Protein AF-A0A9W8MG87-F1 (afdb_monomer)

Solvent-accessible surface area (backbone atoms only — not comparable to full-atom values): 7886 Å² total; per-residue (Å²): 138,89,86,85,84,88,88,80,90,84,92,80,94,76,92,75,91,73,88,79,94,78,87,89,83,68,65,70,75,59,50,58,77,31,75,41,79,49,75,46,97,88,73,53,74,45,84,40,50,32,60,64,49,46,70,38,69,66,50,31,30,66,71,31,86,66,40,51,48,55,44,50,52,53,46,51,53,48,51,53,49,50,66,65,56,70,77,56,59,100,84,62,87,74,69,57,66,66,55,55,72,71,50,58,82,93,46,48,66,59,34,50,51,52,35,55,75,67,76,104

Foldseek 3Di:
DDDDDDDDDDDDDDDDDDDDPDDPPPDPVVLQQDWDWDADPVGDIDIHGNVVLVVDVVSVLVPPPVSVVLLVVLLVVVVVLCVVCVPDDPVDDRPVVVSVVPDPPSCPVVNVVVCVVVVD

Organism: NCBI:txid2828524

Secondary structure (DSSP, 8-state):
------------------------SSHHHHHTT-EEEEE-TTS-EEEEEHHHHTTSHHHHHHHSTTHHHHHHHHHHHHHHHHHHHTT--TTSPP-HHHHHHTS-TTTHHHHHHHHHHTT-

Mean predicted aligned error: 16.15 Å

Radius of gyration: 27.69 Å; Cα contacts (8 Å, |Δi|>4): 57; chains: 1; bounding box: 49×26×106 Å

Nearest PDB structures (foldseek):
  9c3c-assembly1_b  TM=3.712E-01  e=4.287E+00  Oryctolagus cuniculus
  8zdz-assembly1_A  TM=3.735E-01  e=7.186E+00  Drosophila mojavensis
  7qa8-assembly1_A  TM=2.931E-01  e=6.315E+00  Saccharomyces cerevisiae

Structure (mmCIF, N/CA/C/O backbone):
data_AF-A0A9W8MG87-F1
#
_entry.id   AF-A0A9W8MG87-F1
#
loop_
_atom_site.group_PDB
_atom_site.id
_atom_site.type_symbol
_atom_site.label_atom_id
_atom_site.label_alt_id
_atom_site.label_comp_id
_atom_site.label_asym_id
_atom_site.label_entity_id
_atom_site.label_seq_id
_atom_site.pdbx_PDB_ins_code
_atom_site.Cartn_x
_atom_site.Cartn_y
_atom_site.Cartn_z
_atom_site.occupancy
_atom_site.B_iso_or_equiv
_atom_site.auth_seq_id
_atom_site.auth_comp_id
_atom_site.auth_asym_id
_atom_site.auth_atom_id
_atom_site.pdbx_PDB_model_num
ATOM 1 N N . MET A 1 1 ? -16.354 1.336 -79.885 1.00 49.16 1 MET A N 1
ATOM 2 C CA . MET A 1 1 ? -15.882 1.110 -78.506 1.00 49.16 1 MET A CA 1
ATOM 3 C C . MET A 1 1 ? -16.869 1.827 -77.619 1.00 49.16 1 MET A C 1
ATOM 5 O O . MET A 1 1 ? -17.233 2.930 -77.995 1.00 49.16 1 MET A O 1
ATOM 9 N N . GLU A 1 2 ? -17.282 1.161 -76.540 1.00 43.47 2 GLU A N 1
ATOM 10 C CA . GLU A 1 2 ? -18.261 1.585 -75.520 1.00 43.47 2 GLU A CA 1
ATOM 11 C C . GLU A 1 2 ? -19.726 1.232 -75.826 1.00 43.47 2 GLU A C 1
ATOM 13 O O . GLU A 1 2 ? -20.554 2.086 -76.114 1.00 43.47 2 GLU A O 1
ATOM 18 N N . ASP A 1 3 ? -20.016 -0.065 -75.696 1.00 44.25 3 ASP A N 1
ATOM 19 C CA . ASP A 1 3 ? -21.253 -0.567 -75.094 1.00 44.25 3 ASP A CA 1
ATOM 20 C C . ASP A 1 3 ? -20.848 -1.206 -73.755 1.00 44.25 3 ASP A C 1
ATOM 22 O O . ASP A 1 3 ? -19.898 -1.990 -73.746 1.00 44.25 3 ASP A O 1
ATOM 26 N N . ASP A 1 4 ? -21.483 -0.812 -72.642 1.00 46.47 4 ASP A N 1
ATOM 27 C CA . ASP A 1 4 ? -22.091 -1.739 -71.670 1.00 46.47 4 ASP A CA 1
ATOM 28 C C . ASP A 1 4 ? -22.593 -1.049 -70.371 1.00 46.47 4 ASP A C 1
ATOM 30 O O . ASP A 1 4 ? -21.822 -0.569 -69.542 1.00 46.47 4 ASP A O 1
ATOM 34 N N . ILE A 1 5 ? -23.924 -1.128 -70.208 1.00 45.69 5 ILE A N 1
ATOM 35 C CA . ILE A 1 5 ? -24.674 -1.598 -69.020 1.00 45.69 5 ILE A CA 1
ATOM 36 C C . ILE A 1 5 ? -25.050 -0.606 -67.886 1.00 45.69 5 ILE A C 1
ATOM 38 O O . ILE A 1 5 ? -24.244 -0.166 -67.071 1.00 45.69 5 ILE A O 1
ATOM 42 N N . GLU A 1 6 ? -26.372 -0.377 -67.795 1.00 45.41 6 GLU A N 1
ATOM 43 C CA . GLU A 1 6 ? -27.164 0.119 -66.653 1.00 45.41 6 GLU A CA 1
ATOM 44 C C . GLU A 1 6 ? -27.031 -0.759 -65.395 1.00 45.41 6 GLU A C 1
ATOM 46 O O . GLU A 1 6 ? -26.980 -1.972 -65.544 1.00 45.41 6 GLU A O 1
ATOM 51 N N . MET A 1 7 ? -27.198 -0.206 -64.178 1.00 43.62 7 MET A N 1
ATOM 52 C CA . MET A 1 7 ? -28.001 -0.853 -63.115 1.00 43.62 7 MET A CA 1
ATOM 53 C C . MET A 1 7 ? -28.636 0.170 -62.159 1.00 43.62 7 MET A C 1
ATOM 55 O O . MET A 1 7 ? -28.068 1.207 -61.824 1.00 43.62 7 MET A O 1
ATOM 59 N N . GLN A 1 8 ? -29.862 -0.160 -61.759 1.00 35.66 8 GLN A N 1
ATOM 60 C CA . GLN A 1 8 ? -30.870 0.676 -61.120 1.00 35.66 8 GLN A CA 1
ATOM 61 C C . GLN A 1 8 ? -30.789 0.661 -59.579 1.00 35.66 8 GLN A C 1
ATOM 63 O O . GLN A 1 8 ? -30.515 -0.369 -58.980 1.00 35.66 8 GLN A O 1
ATOM 68 N N . ASN A 1 9 ? -31.118 1.818 -58.990 1.00 34.84 9 ASN A N 1
ATOM 69 C CA . ASN A 1 9 ? -31.953 2.083 -57.803 1.00 34.84 9 ASN A CA 1
ATOM 70 C C . ASN A 1 9 ? -31.813 1.220 -56.517 1.00 34.84 9 ASN A C 1
ATOM 72 O O . ASN A 1 9 ? -31.984 0.010 -56.530 1.00 34.84 9 ASN A O 1
ATOM 76 N N . THR A 1 10 ? -31.691 1.870 -55.352 1.00 32.97 10 THR A N 1
ATOM 77 C CA . THR A 1 10 ? -32.758 1.966 -54.319 1.00 32.97 10 THR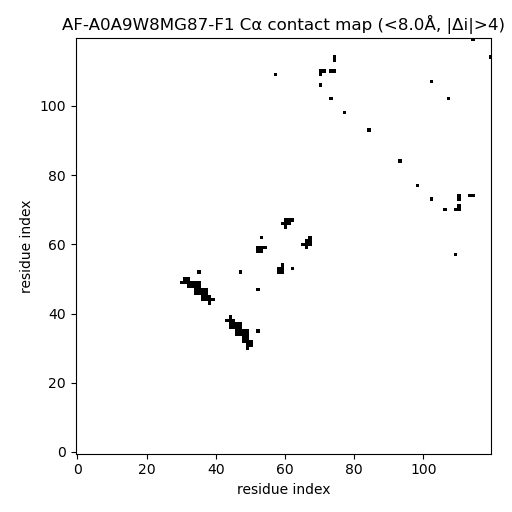 A CA 1
ATOM 78 C C . THR A 1 10 ? -32.211 2.524 -52.994 1.00 32.97 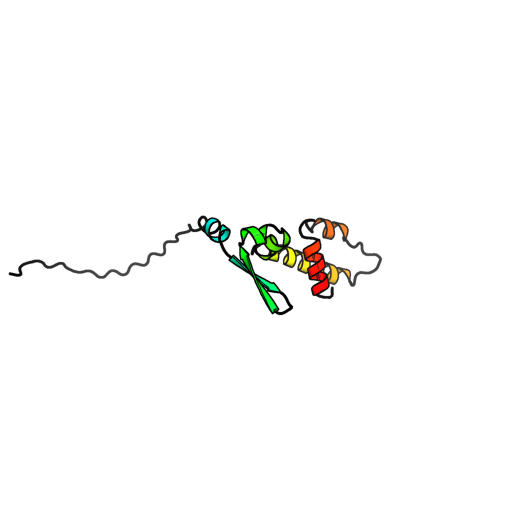10 THR A C 1
ATOM 80 O O . THR A 1 10 ? -31.194 2.086 -52.467 1.00 32.97 10 THR A O 1
ATOM 83 N N . VAL A 1 11 ? -32.921 3.510 -52.441 1.00 44.69 11 VAL A N 1
ATOM 84 C CA . VAL A 1 11 ? -32.776 4.002 -51.061 1.00 44.69 11 VAL A CA 1
ATOM 85 C C . VAL A 1 11 ? -33.473 3.027 -50.110 1.00 44.69 11 VAL A C 1
ATOM 87 O O . VAL A 1 11 ? -34.628 2.684 -50.346 1.00 44.69 11 VAL A O 1
ATOM 90 N N . THR A 1 12 ? -32.839 2.643 -48.998 1.00 37.47 12 THR A N 1
ATOM 91 C CA . THR A 1 12 ? -33.537 2.186 -47.780 1.00 37.47 12 THR A CA 1
ATOM 92 C C . THR A 1 12 ? -32.686 2.491 -46.546 1.00 37.47 12 THR A C 1
ATOM 94 O O . THR A 1 12 ? -31.609 1.936 -46.355 1.00 37.47 12 THR A O 1
ATOM 97 N N . THR A 1 13 ? -33.186 3.392 -45.701 1.00 40.88 13 THR A N 1
ATOM 98 C CA . THR A 1 13 ? -32.771 3.570 -44.304 1.00 40.88 13 THR A CA 1
ATOM 99 C C . THR A 1 13 ? -33.185 2.351 -43.482 1.00 40.88 13 THR A C 1
ATOM 101 O O . THR A 1 13 ? -34.367 2.011 -43.458 1.00 40.88 13 THR A O 1
ATOM 104 N N . GLY A 1 14 ? -32.239 1.742 -42.769 1.00 34.66 14 GLY A N 1
ATOM 105 C CA . GLY A 1 14 ? -32.492 0.681 -41.798 1.00 34.66 14 GLY A CA 1
ATOM 106 C C . GLY A 1 14 ? -31.493 0.762 -40.649 1.00 34.66 14 GLY A C 1
ATOM 107 O O . GLY A 1 14 ? -30.298 0.567 -40.842 1.00 34.66 14 GLY A O 1
ATOM 108 N N . THR A 1 15 ? -31.998 1.092 -39.463 1.00 41.12 15 THR A N 1
ATOM 109 C CA . THR A 1 15 ? -31.314 0.973 -38.174 1.00 41.12 15 THR A CA 1
ATOM 110 C C . THR A 1 15 ? -30.983 -0.491 -37.896 1.00 41.12 15 THR A C 1
ATOM 112 O O . THR A 1 15 ? -31.871 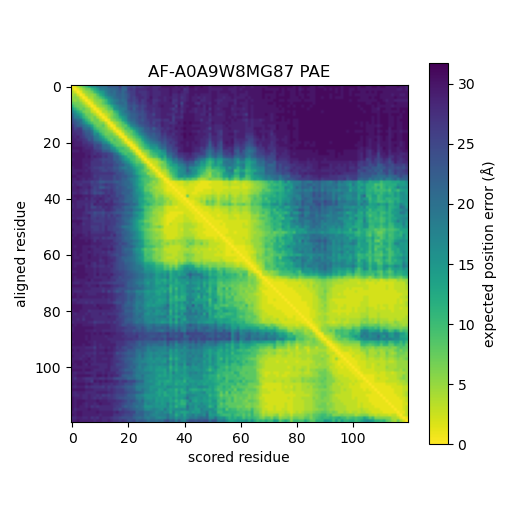-1.339 -37.956 1.00 41.12 15 THR A O 1
ATOM 115 N N . SER A 1 16 ? -29.745 -0.781 -37.507 1.00 44.41 16 SER A N 1
ATOM 116 C CA . SER A 1 16 ? -29.415 -2.013 -36.790 1.00 44.41 16 SER A CA 1
ATOM 117 C C . SER A 1 16 ? -28.264 -1.750 -35.825 1.00 44.41 16 SER A C 1
ATOM 119 O O . SER A 1 16 ? -27.091 -1.779 -36.198 1.00 44.41 16 SER A O 1
ATOM 121 N N . GLU A 1 17 ? -28.634 -1.484 -34.572 1.00 42.47 17 GLU A N 1
ATOM 122 C CA . GLU A 1 17 ? -27.821 -1.841 -33.416 1.00 42.47 17 GLU A CA 1
ATOM 123 C C . GLU A 1 17 ? -27.500 -3.337 -33.503 1.00 42.47 17 GLU A C 1
ATOM 125 O O . GLU A 1 17 ? -28.381 -4.172 -33.717 1.00 42.47 17 GLU A O 1
ATOM 130 N N . SER A 1 18 ? -26.230 -3.689 -33.348 1.00 42.59 18 SER A N 1
ATOM 131 C CA . SER A 1 18 ? -25.807 -5.049 -33.031 1.00 42.59 18 SER A CA 1
ATOM 132 C C . SER A 1 18 ? -24.506 -4.961 -32.253 1.00 42.59 18 SER A C 1
ATOM 134 O O . SER A 1 18 ? -23.438 -4.684 -32.794 1.00 42.59 18 SER A O 1
ATOM 136 N N . ASN A 1 19 ? -24.657 -5.159 -30.947 1.00 46.31 19 ASN A N 1
ATOM 137 C CA . ASN A 1 19 ? -23.601 -5.424 -29.987 1.00 46.31 19 ASN A CA 1
ATOM 138 C C . ASN A 1 19 ? -22.612 -6.451 -30.545 1.00 46.31 19 ASN A C 1
ATOM 140 O O . ASN A 1 19 ? -23.027 -7.532 -30.962 1.00 46.31 19 ASN A O 1
ATOM 144 N N . ASN A 1 20 ? -21.314 -6.165 -30.453 1.00 48.53 20 ASN A N 1
ATOM 145 C CA . ASN A 1 20 ? -20.316 -7.224 -30.472 1.00 48.53 20 ASN A CA 1
ATOM 146 C C . ASN A 1 20 ? -19.433 -7.120 -29.227 1.00 48.53 20 ASN A C 1
ATOM 148 O O . ASN A 1 20 ? -18.427 -6.414 -29.183 1.00 48.53 20 ASN A O 1
ATOM 152 N N . ALA A 1 21 ? -19.889 -7.818 -28.189 1.00 45.34 21 ALA A N 1
ATOM 153 C CA . ALA A 1 21 ? -19.100 -8.207 -27.041 1.00 45.34 21 ALA A CA 1
ATOM 154 C C . ALA A 1 21 ? -18.117 -9.298 -27.482 1.00 45.34 21 ALA A C 1
ATOM 156 O O . ALA A 1 21 ? -18.499 -10.457 -27.578 1.00 45.34 21 ALA A O 1
ATOM 157 N N . ALA A 1 22 ? -16.871 -8.920 -27.764 1.00 42.47 22 ALA A N 1
ATOM 158 C CA . ALA A 1 22 ? -15.713 -9.814 -27.752 1.00 42.47 22 ALA A CA 1
ATOM 159 C C . ALA A 1 22 ? -14.444 -9.000 -28.031 1.00 42.47 22 ALA A C 1
ATOM 161 O O . ALA A 1 22 ? -13.988 -8.921 -29.166 1.00 42.47 22 ALA A O 1
ATOM 162 N N . ASN A 1 23 ? -13.848 -8.401 -27.000 1.00 43.47 23 ASN A N 1
ATOM 163 C CA . ASN A 1 23 ? -12.415 -8.121 -27.061 1.00 43.47 23 ASN A CA 1
ATOM 164 C C . ASN A 1 23 ? -11.797 -8.169 -25.661 1.00 43.47 23 ASN A C 1
ATOM 166 O O . ASN A 1 23 ? -11.471 -7.153 -25.062 1.00 43.47 23 ASN A O 1
ATOM 170 N N . GLY A 1 24 ? -11.717 -9.382 -25.113 1.00 45.72 24 GLY A N 1
ATOM 171 C CA . GLY A 1 24 ? -11.127 -9.659 -23.800 1.00 45.72 24 GLY A CA 1
ATOM 172 C C . GLY A 1 24 ? -9.895 -10.565 -23.852 1.00 45.72 24 GLY A C 1
ATOM 173 O O . GLY A 1 24 ? -9.573 -11.170 -22.842 1.00 45.72 24 GLY A O 1
ATOM 174 N N . ALA A 1 25 ? -9.239 -10.730 -25.008 1.00 44.28 25 ALA A N 1
ATOM 175 C CA . ALA A 1 25 ? -8.188 -11.748 -25.160 1.00 44.28 25 ALA A CA 1
ATOM 176 C C . ALA A 1 25 ? -6.917 -11.296 -25.909 1.00 44.28 25 ALA A C 1
ATOM 178 O O . ALA A 1 25 ? -6.128 -12.145 -26.317 1.00 44.28 25 ALA A O 1
ATOM 179 N N . THR A 1 26 ? -6.679 -9.989 -26.089 1.00 44.34 26 THR A N 1
ATOM 180 C CA . THR A 1 26 ? -5.466 -9.489 -26.777 1.00 44.34 26 THR A CA 1
ATOM 181 C C . THR A 1 26 ? -4.562 -8.560 -25.949 1.00 44.34 26 THR A C 1
ATOM 183 O O . THR A 1 26 ? -3.468 -8.257 -26.413 1.00 44.34 26 THR A O 1
ATOM 186 N N . ASP A 1 27 ? -4.938 -8.136 -24.734 1.00 56.19 27 ASP A N 1
ATOM 187 C CA . ASP A 1 27 ? -4.178 -7.110 -23.978 1.00 56.19 27 ASP A CA 1
ATOM 188 C C . ASP A 1 27 ? -2.913 -7.666 -23.276 1.00 56.19 27 ASP A C 1
ATOM 190 O O . ASP A 1 27 ? -1.853 -7.039 -23.289 1.00 56.19 27 ASP A O 1
ATOM 194 N N . ASP A 1 28 ? -2.943 -8.896 -22.750 1.00 54.88 28 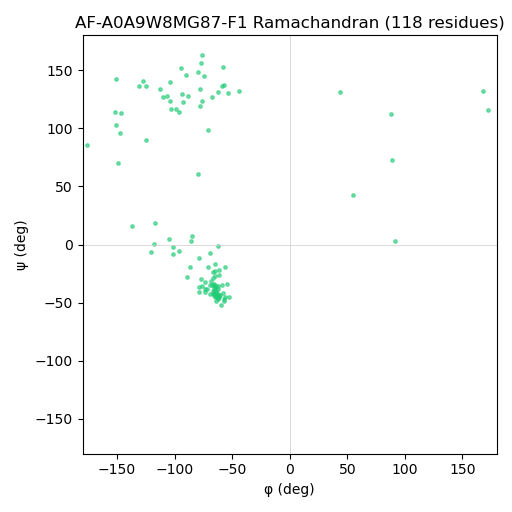ASP A N 1
ATOM 195 C CA . ASP A 1 28 ? -1.847 -9.408 -21.900 1.00 54.88 28 ASP A CA 1
ATOM 196 C C . ASP A 1 28 ? -0.516 -9.627 -22.641 1.00 54.88 28 ASP A C 1
ATOM 198 O O . ASP A 1 28 ? 0.570 -9.389 -22.104 1.00 54.88 28 ASP A O 1
ATOM 202 N N . SER A 1 29 ? -0.577 -10.046 -23.909 1.00 53.84 29 SER A N 1
ATOM 203 C CA . SER A 1 29 ? 0.624 -10.355 -24.702 1.00 53.84 29 SER A CA 1
ATOM 204 C C . SER A 1 29 ? 1.343 -9.099 -25.207 1.00 53.84 29 SER A C 1
ATOM 206 O O . SER A 1 29 ? 2.567 -9.107 -25.362 1.00 53.84 29 SER A O 1
ATOM 208 N N . GLN A 1 30 ? 0.604 -8.006 -25.434 1.00 55.59 30 GLN A N 1
ATOM 209 C CA . GLN A 1 30 ? 1.180 -6.708 -25.797 1.00 55.59 30 GLN A CA 1
ATOM 210 C C . GLN A 1 30 ? 1.791 -6.006 -24.580 1.00 55.59 30 GLN A C 1
ATOM 212 O O . GLN A 1 30 ? 2.872 -5.429 -24.705 1.00 55.59 30 GLN A O 1
ATOM 217 N N . ARG A 1 31 ? 1.191 -6.138 -23.387 1.00 60.69 31 ARG A N 1
ATOM 218 C CA . ARG A 1 31 ? 1.751 -5.557 -22.156 1.00 60.69 31 ARG A CA 1
ATOM 219 C C . ARG A 1 31 ? 3.042 -6.224 -21.691 1.00 60.69 31 ARG A C 1
ATOM 221 O O . ARG A 1 31 ? 3.909 -5.541 -21.150 1.00 60.69 31 ARG A O 1
ATOM 228 N N . ALA A 1 32 ? 3.228 -7.520 -21.937 1.00 58.09 32 ALA A N 1
ATOM 229 C CA . ALA A 1 32 ? 4.421 -8.251 -21.494 1.00 58.09 32 ALA A CA 1
ATOM 230 C C . ALA A 1 32 ? 5.753 -7.721 -22.078 1.00 58.09 32 ALA A C 1
ATOM 232 O O . ALA A 1 32 ? 6.804 -7.868 -21.446 1.00 58.09 32 ALA A O 1
ATOM 233 N N . ASN A 1 33 ? 5.717 -7.088 -23.258 1.00 64.94 33 ASN A N 1
ATOM 234 C CA . ASN A 1 33 ? 6.883 -6.485 -23.925 1.00 64.94 33 ASN A CA 1
ATOM 235 C C . ASN A 1 33 ? 6.918 -4.950 -23.837 1.00 64.94 33 ASN A C 1
ATOM 237 O O . ASN A 1 33 ? 7.793 -4.319 -24.434 1.00 64.94 33 ASN A O 1
ATOM 241 N N . ASP A 1 34 ? 5.979 -4.362 -23.102 1.00 84.38 34 ASP A N 1
ATOM 242 C CA . ASP A 1 34 ? 5.813 -2.921 -22.980 1.00 84.38 34 ASP A CA 1
ATOM 243 C C . ASP A 1 34 ? 6.856 -2.300 -22.032 1.00 84.38 34 ASP A C 1
ATOM 245 O O . ASP A 1 34 ? 7.427 -2.977 -21.167 1.00 84.38 34 ASP A O 1
ATOM 249 N N . TRP A 1 35 ? 7.133 -1.010 -22.202 1.00 88.50 35 TRP A N 1
ATOM 250 C CA . TRP A 1 35 ? 8.077 -0.259 -21.372 1.00 88.50 35 TRP A CA 1
ATOM 251 C C . TRP A 1 35 ? 7.325 0.637 -20.392 1.00 88.50 35 TRP A C 1
ATOM 253 O O . TRP A 1 35 ? 6.335 1.270 -20.736 1.00 88.50 35 TRP A O 1
ATOM 263 N N . VAL A 1 36 ? 7.823 0.718 -19.163 1.00 88.06 36 VAL A N 1
ATOM 264 C CA . VAL A 1 36 ? 7.268 1.550 -18.097 1.00 88.06 36 VAL A CA 1
ATOM 265 C C . VAL A 1 36 ? 8.265 2.653 -17.772 1.00 88.06 36 VAL A C 1
ATOM 267 O O . VAL A 1 36 ? 9.463 2.389 -17.634 1.00 88.06 36 VAL A O 1
ATOM 270 N N . ARG A 1 37 ? 7.769 3.889 -17.652 1.00 89.69 37 ARG A N 1
ATOM 271 C CA . ARG A 1 37 ? 8.550 5.026 -17.164 1.00 89.69 37 ARG A CA 1
ATOM 272 C C . ARG A 1 37 ? 8.354 5.165 -15.658 1.00 89.69 37 ARG A C 1
ATOM 274 O O . ARG A 1 37 ? 7.224 5.308 -15.205 1.00 89.69 37 ARG A O 1
ATOM 281 N N . ILE A 1 38 ? 9.449 5.125 -14.911 1.00 88.00 38 ILE A N 1
ATOM 282 C CA . ILE A 1 38 ? 9.477 5.385 -13.470 1.00 88.00 38 ILE A CA 1
ATOM 283 C C . ILE A 1 38 ? 10.064 6.777 -13.278 1.00 88.00 38 ILE A C 1
ATOM 285 O O . ILE A 1 38 ? 11.172 7.043 -13.748 1.00 88.00 38 ILE A O 1
ATOM 289 N N . GLU A 1 39 ? 9.315 7.649 -12.614 1.00 88.25 39 GLU A N 1
ATOM 290 C CA . GLU A 1 39 ? 9.745 9.001 -12.267 1.00 88.25 39 GLU A CA 1
ATOM 291 C C . GLU A 1 39 ? 10.040 9.063 -10.777 1.00 88.25 39 GLU A C 1
ATOM 293 O O . GLU A 1 39 ? 9.229 8.652 -9.949 1.00 88.25 39 GLU A O 1
ATOM 298 N N . SER A 1 40 ? 11.229 9.551 -10.453 1.00 8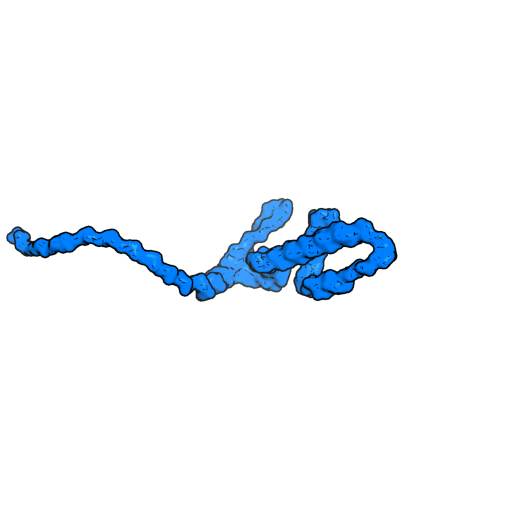2.94 40 SER A N 1
ATOM 299 C CA . SER A 1 40 ? 11.648 9.791 -9.082 1.00 82.94 40 SER A CA 1
ATOM 300 C C . SER A 1 40 ? 11.361 11.244 -8.697 1.00 82.94 40 SER A C 1
ATOM 302 O O . SER A 1 40 ? 11.360 12.141 -9.544 1.00 82.94 40 SER A O 1
ATOM 304 N N . SER A 1 41 ? 11.126 11.492 -7.408 1.00 81.31 41 SER A N 1
ATOM 305 C CA . SER A 1 41 ? 10.794 12.821 -6.870 1.00 81.31 41 SER A CA 1
ATOM 306 C C . SER A 1 41 ? 11.925 13.847 -7.009 1.00 81.31 41 SER A C 1
ATOM 308 O O . SER A 1 41 ? 11.696 15.046 -6.890 1.00 81.31 41 SER A O 1
ATOM 310 N N . ASP A 1 42 ? 13.148 13.384 -7.254 1.00 85.38 42 ASP A N 1
ATOM 311 C CA . ASP A 1 42 ? 14.339 14.194 -7.524 1.00 85.38 42 ASP A CA 1
ATOM 312 C C . ASP A 1 42 ? 14.495 14.583 -9.010 1.00 85.38 42 ASP A C 1
ATOM 314 O O . ASP A 1 42 ? 15.460 15.253 -9.378 1.00 85.38 42 ASP A O 1
ATOM 318 N N . GLY A 1 43 ? 13.537 14.205 -9.863 1.00 92.06 43 GLY A N 1
ATOM 319 C CA . GLY A 1 43 ? 13.480 14.594 -11.272 1.00 92.06 43 GLY A CA 1
ATOM 320 C C . GLY A 1 43 ? 14.174 13.632 -12.239 1.00 92.06 43 GLY A C 1
ATOM 321 O O . GLY A 1 43 ? 14.202 13.906 -13.440 1.00 92.06 43 GLY A O 1
ATOM 322 N N . PHE A 1 44 ? 14.709 12.500 -11.771 1.00 92.44 44 PHE A N 1
ATOM 323 C CA . PHE A 1 44 ? 15.214 11.458 -12.670 1.00 92.44 44 PHE A CA 1
ATOM 324 C C . PHE A 1 44 ? 14.080 10.590 -13.230 1.00 92.44 44 PHE A C 1
ATOM 326 O O . PHE A 1 44 ? 13.062 10.345 -12.583 1.00 92.44 44 PHE A O 1
ATOM 333 N N . SER A 1 45 ? 14.264 10.098 -14.457 1.00 91.50 45 SER A N 1
ATOM 334 C CA . SER A 1 45 ? 13.320 9.200 -15.127 1.00 91.50 45 SER A CA 1
ATOM 335 C C . SER A 1 45 ? 14.039 7.991 -15.709 1.00 91.50 45 SER A C 1
ATOM 337 O O . SER A 1 45 ? 15.075 8.129 -16.361 1.00 91.50 45 SER A O 1
ATOM 339 N N . TYR A 1 46 ? 13.452 6.811 -15.529 1.00 91.38 46 TYR A N 1
ATOM 340 C CA . TYR A 1 46 ? 14.003 5.545 -16.004 1.00 91.38 46 TYR A CA 1
ATOM 341 C C . TYR A 1 46 ? 12.983 4.819 -16.869 1.00 91.38 46 TYR A C 1
ATOM 343 O O . TYR A 1 46 ? 11.810 4.739 -16.511 1.00 91.38 46 TYR A O 1
ATOM 351 N N . LEU A 1 47 ? 13.434 4.263 -17.994 1.00 92.12 47 LEU A N 1
ATOM 352 C CA . LEU A 1 47 ? 12.609 3.413 -18.844 1.00 92.12 47 LEU A CA 1
ATOM 353 C C . LEU A 1 47 ? 13.002 1.952 -18.613 1.00 92.12 47 LEU A C 1
ATOM 355 O O . LEU A 1 47 ? 14.136 1.555 -18.879 1.00 92.12 47 LEU A O 1
ATOM 359 N N . VAL A 1 48 ? 12.069 1.156 -18.099 1.00 90.50 48 VAL A N 1
ATOM 360 C CA . VAL A 1 48 ? 12.310 -0.234 -17.693 1.00 90.50 48 VAL A CA 1
ATOM 361 C C . VAL A 1 48 ? 11.278 -1.139 -18.360 1.00 90.50 48 VAL A C 1
ATOM 363 O O . VAL A 1 48 ? 10.112 -0.774 -18.489 1.00 90.50 48 VAL A O 1
ATOM 366 N N . LYS A 1 49 ? 11.683 -2.335 -18.805 1.00 90.94 49 LYS A N 1
ATOM 367 C CA . LYS A 1 49 ? 10.732 -3.323 -19.340 1.00 90.94 49 LYS A CA 1
ATOM 368 C C . LYS A 1 49 ? 9.693 -3.669 -18.276 1.00 90.94 49 LYS A C 1
ATOM 370 O O . LYS A 1 49 ? 10.069 -3.962 -17.141 1.00 90.94 49 LYS A O 1
ATOM 375 N N . ARG A 1 50 ? 8.413 -3.740 -18.648 1.00 86.81 50 ARG A N 1
ATOM 376 C CA . ARG A 1 50 ? 7.312 -4.041 -17.722 1.00 86.81 50 ARG A CA 1
ATOM 377 C C . ARG A 1 50 ? 7.566 -5.317 -16.924 1.00 86.81 50 ARG A C 1
ATOM 379 O O . ARG A 1 50 ? 7.485 -5.274 -15.707 1.00 86.81 50 ARG A O 1
ATOM 386 N N . LYS A 1 51 ? 8.014 -6.399 -17.570 1.00 86.31 51 LYS A N 1
ATOM 387 C CA . LYS A 1 51 ? 8.391 -7.656 -16.893 1.00 86.31 51 LYS A CA 1
ATOM 388 C C . LYS A 1 51 ? 9.428 -7.474 -15.772 1.00 86.31 51 LYS A C 1
ATOM 390 O O . LYS A 1 51 ? 9.408 -8.214 -14.797 1.00 86.31 51 LYS A O 1
ATOM 395 N N . VAL A 1 52 ? 10.350 -6.521 -15.922 1.00 88.25 52 VAL A N 1
ATOM 396 C CA . VAL A 1 52 ? 11.382 -6.220 -14.916 1.00 88.25 52 VAL A CA 1
ATOM 397 C C . VAL A 1 52 ? 10.796 -5.380 -13.783 1.00 88.25 52 VAL A C 1
ATOM 399 O O . VAL A 1 52 ? 11.071 -5.667 -12.625 1.00 88.25 52 VAL A O 1
ATOM 402 N N . ALA A 1 53 ? 9.946 -4.397 -14.091 1.00 86.06 53 ALA A N 1
ATOM 403 C CA . ALA A 1 53 ? 9.241 -3.626 -13.067 1.00 86.06 53 ALA A CA 1
ATOM 404 C C . ALA A 1 53 ? 8.275 -4.512 -12.253 1.00 86.06 53 ALA A C 1
ATOM 406 O O . ALA A 1 53 ? 8.268 -4.466 -11.030 1.00 86.06 53 ALA A O 1
ATOM 407 N N . GLN A 1 54 ? 7.543 -5.407 -12.915 1.00 84.38 54 GLN A N 1
ATOM 408 C CA . GLN A 1 54 ? 6.622 -6.358 -12.284 1.00 84.38 54 GLN A CA 1
ATOM 409 C C . GLN A 1 54 ? 7.317 -7.458 -11.467 1.00 84.38 54 GLN A C 1
ATOM 411 O O . GLN A 1 54 ? 6.643 -8.223 -10.785 1.00 84.38 54 GLN A O 1
ATOM 416 N N . ALA A 1 55 ? 8.652 -7.556 -11.510 1.00 83.62 55 ALA A N 1
ATOM 417 C CA . ALA A 1 55 ? 9.386 -8.462 -10.628 1.00 83.62 55 ALA A CA 1
ATOM 418 C C . ALA A 1 55 ? 9.284 -8.041 -9.149 1.00 83.62 55 ALA A C 1
ATOM 420 O O . ALA A 1 55 ? 9.444 -8.876 -8.263 1.00 83.62 55 ALA A O 1
ATOM 421 N N . SER A 1 56 ? 9.013 -6.759 -8.879 1.00 79.62 56 SER A N 1
ATOM 422 C CA . SER A 1 56 ? 8.635 -6.282 -7.548 1.00 79.62 56 SER A CA 1
ATOM 423 C C . SER A 1 56 ? 7.121 -6.387 -7.382 1.00 79.62 56 SER A C 1
ATOM 425 O O . SER A 1 56 ? 6.380 -5.850 -8.204 1.00 79.62 56 SER A O 1
ATOM 427 N N . GLY A 1 57 ? 6.664 -7.033 -6.305 1.00 74.56 57 GLY A N 1
ATOM 428 C CA . GLY A 1 57 ? 5.236 -7.127 -5.976 1.00 74.56 57 GLY A CA 1
ATOM 429 C C . GLY A 1 57 ? 4.583 -5.752 -5.823 1.00 74.56 57 GLY A C 1
ATOM 430 O O . GLY A 1 57 ? 3.526 -5.509 -6.395 1.00 74.56 57 GLY A O 1
ATOM 431 N N . THR A 1 58 ? 5.268 -4.815 -5.168 1.00 75.31 58 THR A N 1
ATOM 432 C CA . THR A 1 58 ? 4.801 -3.434 -4.995 1.00 75.31 58 THR A CA 1
ATOM 433 C C . THR A 1 58 ? 4.682 -2.698 -6.329 1.00 75.31 58 THR A C 1
ATOM 435 O O . THR A 1 58 ? 3.639 -2.120 -6.622 1.00 75.31 58 THR A O 1
ATOM 438 N N . MET A 1 59 ? 5.711 -2.751 -7.188 1.00 77.75 59 MET A N 1
ATOM 439 C CA . MET A 1 59 ? 5.625 -2.122 -8.515 1.00 77.75 59 MET A CA 1
ATOM 440 C C . MET A 1 59 ? 4.587 -2.813 -9.398 1.00 77.75 59 MET A C 1
ATOM 442 O O . MET A 1 59 ? 3.924 -2.149 -10.185 1.00 77.75 59 MET A O 1
ATOM 446 N N . ASN A 1 60 ? 4.407 -4.127 -9.267 1.00 78.81 60 ASN A N 1
ATOM 447 C CA . ASN A 1 60 ? 3.351 -4.838 -9.971 1.00 78.81 60 ASN A CA 1
ATOM 448 C C . ASN A 1 60 ? 1.964 -4.351 -9.526 1.00 78.81 60 ASN A C 1
ATOM 450 O O . ASN A 1 60 ? 1.147 -4.046 -10.384 1.00 78.81 60 ASN A O 1
ATOM 454 N N . ASN A 1 61 ? 1.738 -4.178 -8.221 1.00 73.56 61 ASN A N 1
ATOM 455 C CA . ASN A 1 61 ? 0.488 -3.638 -7.681 1.00 73.56 61 ASN A CA 1
ATOM 456 C C . ASN A 1 61 ? 0.254 -2.170 -8.070 1.00 73.56 61 ASN A C 1
ATOM 458 O O . ASN A 1 61 ? -0.885 -1.784 -8.304 1.00 73.56 61 ASN A O 1
ATOM 462 N N . MET A 1 62 ? 1.305 -1.350 -8.172 1.00 72.06 62 MET A N 1
ATOM 463 C CA . MET A 1 62 ? 1.184 0.043 -8.632 1.00 72.06 62 MET A CA 1
ATOM 464 C C . MET A 1 62 ? 0.928 0.156 -10.140 1.00 72.06 62 MET A C 1
ATOM 466 O O . MET A 1 62 ? 0.287 1.102 -10.592 1.00 72.06 62 MET A O 1
ATOM 470 N N . LEU A 1 63 ? 1.460 -0.779 -10.931 1.00 75.88 63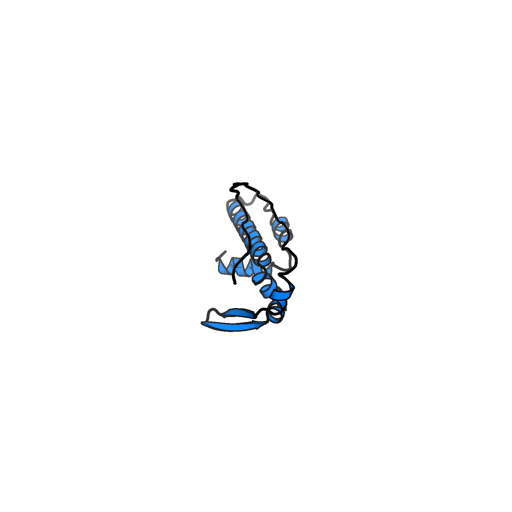 LEU A N 1
ATOM 471 C CA . LEU A 1 63 ? 1.286 -0.814 -12.385 1.00 75.88 63 LEU A CA 1
ATOM 472 C C . LEU A 1 63 ? 0.016 -1.551 -12.814 1.00 75.88 63 LEU A C 1
ATOM 474 O O . LEU A 1 63 ? -0.429 -1.368 -13.951 1.00 75.88 63 LEU A O 1
ATOM 478 N N . ASP A 1 64 ? -0.537 -2.387 -11.938 1.00 71.00 64 ASP A N 1
ATOM 479 C CA . ASP A 1 64 ? -1.846 -2.993 -12.109 1.00 71.00 64 ASP A CA 1
ATOM 480 C C . ASP A 1 64 ? -2.926 -1.960 -11.752 1.00 71.00 64 ASP A C 1
ATOM 482 O O . ASP A 1 64 ? -2.988 -1.502 -10.607 1.00 71.00 64 ASP A O 1
ATOM 486 N N . PRO A 1 65 ? -3.815 -1.599 -12.693 1.00 61.25 65 PRO A N 1
ATOM 487 C CA . PRO A 1 65 ? -4.950 -0.732 -12.395 1.00 61.25 65 PRO A CA 1
ATOM 488 C C . PRO A 1 65 ? -5.850 -1.255 -11.260 1.00 61.25 65 PRO A C 1
ATOM 490 O O . PRO A 1 65 ? -6.570 -0.459 -10.662 1.00 61.25 65 PRO A O 1
ATOM 493 N N . HIS A 1 66 ? -5.802 -2.549 -10.926 1.00 61.97 66 HIS A N 1
ATOM 494 C CA . HIS A 1 66 ? -6.550 -3.119 -9.801 1.00 61.97 66 HIS A CA 1
ATOM 495 C C . HIS A 1 66 ? -5.776 -3.083 -8.472 1.00 61.97 66 HIS A C 1
ATOM 497 O O . HIS A 1 66 ? -6.397 -2.985 -7.415 1.00 61.97 66 HIS A O 1
ATOM 503 N N . GLY A 1 67 ? -4.439 -3.107 -8.495 1.00 60.25 67 GLY A N 1
ATOM 504 C CA . GLY A 1 67 ? -3.614 -3.166 -7.281 1.00 60.25 67 GLY A CA 1
ATOM 505 C C . GLY A 1 67 ? -3.604 -1.855 -6.487 1.00 60.25 67 GLY A C 1
ATOM 506 O O . GLY A 1 67 ? -3.714 -1.871 -5.260 1.00 60.25 67 GLY A O 1
ATOM 507 N N . ALA A 1 68 ? -3.584 -0.710 -7.175 1.00 63.22 68 ALA A N 1
ATOM 508 C CA . ALA A 1 68 ? -3.707 0.610 -6.545 1.00 63.22 68 ALA A CA 1
ATOM 509 C C . ALA A 1 68 ? -5.098 0.849 -5.917 1.00 63.22 68 ALA A C 1
ATOM 511 O O . ALA A 1 68 ? -5.229 1.580 -4.929 1.00 63.22 68 ALA A O 1
ATOM 512 N N . GLY A 1 69 ? -6.136 0.207 -6.466 1.00 71.88 69 GLY A N 1
ATOM 513 C CA . GLY A 1 69 ? -7.501 0.291 -5.950 1.00 71.88 69 GLY A CA 1
ATOM 514 C C . GLY A 1 69 ? -7.635 -0.333 -4.564 1.00 71.88 69 GLY A C 1
ATOM 515 O O . GLY A 1 69 ? -8.216 0.283 -3.679 1.00 71.88 69 GLY A O 1
ATOM 516 N N . ILE A 1 70 ? -7.021 -1.499 -4.348 1.00 82.44 70 ILE A N 1
ATOM 517 C CA . ILE A 1 70 ? -7.125 -2.235 -3.079 1.00 82.44 70 ILE A CA 1
ATOM 518 C C . ILE A 1 70 ? -6.440 -1.470 -1.936 1.00 82.44 70 ILE A C 1
ATOM 520 O O . ILE A 1 70 ? -6.997 -1.358 -0.845 1.00 82.44 70 ILE A O 1
A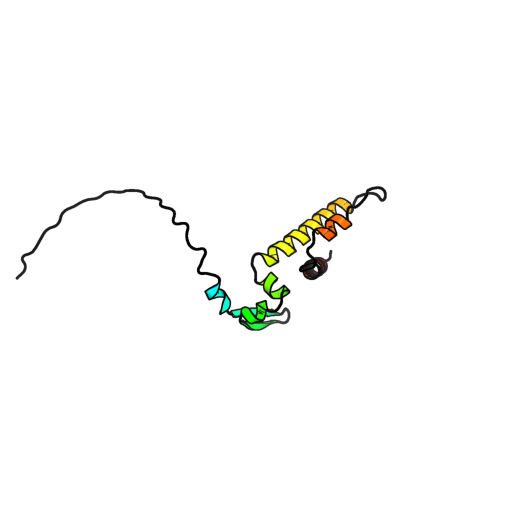TOM 524 N N . VAL A 1 71 ? -5.254 -0.898 -2.177 1.00 84.62 71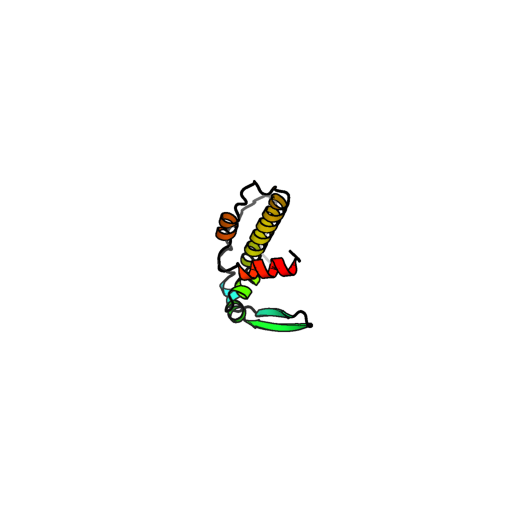 VAL A N 1
ATOM 525 C CA . VAL A 1 71 ? -4.554 -0.077 -1.169 1.00 84.62 71 VAL A CA 1
ATOM 526 C C . VAL A 1 71 ? -5.399 1.143 -0.793 1.00 84.62 71 VAL A C 1
ATOM 528 O O . VAL A 1 71 ? -5.575 1.438 0.388 1.00 84.62 71 VAL A O 1
ATOM 531 N N . THR A 1 72 ? -5.972 1.818 -1.793 1.00 83.31 72 THR A N 1
ATOM 532 C CA . THR A 1 72 ? -6.828 2.995 -1.584 1.00 83.31 72 THR A CA 1
ATOM 533 C C . THR A 1 72 ? -8.110 2.637 -0.832 1.00 83.31 72 THR A C 1
ATOM 535 O O . THR A 1 72 ? -8.497 3.345 0.094 1.00 83.31 72 THR A O 1
ATOM 538 N N . GLU A 1 73 ? -8.751 1.521 -1.182 1.00 87.31 73 GLU A N 1
ATOM 539 C CA . GLU A 1 73 ? -9.941 1.008 -0.499 1.00 87.31 73 GLU A CA 1
ATOM 540 C C . GLU A 1 73 ? -9.665 0.781 0.990 1.00 87.31 73 GLU A C 1
ATOM 542 O O . GLU A 1 73 ? -10.406 1.273 1.842 1.00 87.31 73 GLU A O 1
ATOM 547 N N . LYS A 1 74 ? -8.558 0.102 1.311 1.00 88.44 74 LYS A N 1
ATOM 548 C CA . LYS A 1 74 ? -8.179 -0.200 2.696 1.00 88.44 74 LYS A CA 1
ATOM 549 C C . LYS A 1 74 ? -7.765 1.042 3.480 1.00 88.44 74 LYS A C 1
ATOM 551 O O . LYS A 1 74 ? -8.088 1.149 4.662 1.00 88.44 74 LYS A O 1
ATOM 556 N N . LEU A 1 75 ? -7.123 2.011 2.829 1.00 89.06 75 LEU A N 1
ATOM 557 C CA . LEU A 1 75 ? -6.822 3.309 3.434 1.00 89.06 75 LEU A CA 1
ATOM 558 C C . LEU A 1 75 ? -8.108 4.074 3.789 1.00 89.06 75 LEU A C 1
ATOM 560 O O . LEU A 1 75 ? -8.224 4.600 4.894 1.00 89.06 75 LEU A O 1
ATOM 564 N N . VAL A 1 76 ? -9.100 4.099 2.894 1.00 89.38 76 VAL A N 1
ATOM 565 C CA . VAL A 1 76 ? -10.398 4.743 3.161 1.00 89.38 76 VAL A CA 1
ATOM 566 C C . VAL A 1 76 ? -11.170 4.003 4.258 1.00 89.38 76 VAL A C 1
ATOM 568 O O . VAL A 1 76 ? -11.739 4.649 5.137 1.00 89.38 76 VAL A O 1
ATOM 571 N N . GLU A 1 77 ? -11.145 2.667 4.266 1.00 90.31 77 GLU A N 1
ATOM 572 C CA . GLU A 1 77 ? -11.713 1.853 5.349 1.00 90.31 77 GLU A CA 1
ATOM 573 C C . GLU A 1 77 ? -11.090 2.232 6.706 1.00 90.31 77 GLU A C 1
ATOM 575 O O . GLU A 1 77 ? -11.818 2.479 7.673 1.00 90.31 77 GLU A O 1
ATOM 580 N N . TYR A 1 78 ? -9.761 2.393 6.762 1.00 89.12 78 TYR A N 1
ATOM 581 C CA . TYR A 1 78 ? -9.058 2.881 7.951 1.00 89.12 78 TYR A CA 1
ATOM 582 C C . TYR A 1 78 ? -9.468 4.305 8.346 1.00 89.12 78 TYR A C 1
ATOM 584 O O . TYR A 1 78 ? -9.707 4.562 9.525 1.00 89.12 78 TYR A O 1
ATOM 592 N N . MET A 1 79 ? -9.612 5.229 7.394 1.00 88.50 79 MET A N 1
ATOM 593 C CA . MET A 1 79 ? -10.069 6.597 7.676 1.00 88.50 79 MET A CA 1
ATOM 594 C C . MET A 1 79 ? -11.471 6.622 8.289 1.00 88.50 79 MET A C 1
ATOM 596 O O . MET A 1 79 ? -11.712 7.345 9.259 1.00 88.50 79 MET A O 1
ATOM 600 N N . CYS A 1 80 ? -12.396 5.824 7.749 1.00 88.38 80 CYS A N 1
ATOM 601 C CA . CYS A 1 80 ? -13.742 5.677 8.295 1.00 88.38 80 CYS A CA 1
ATOM 602 C C . CYS A 1 80 ? -13.704 5.092 9.709 1.00 88.38 80 CYS A C 1
ATOM 604 O O . CYS A 1 80 ? -14.347 5.635 10.607 1.00 88.38 80 CYS A O 1
ATOM 606 N N . PHE A 1 81 ? -12.911 4.040 9.919 1.00 89.69 81 PHE A N 1
ATOM 607 C CA . PHE A 1 81 ? -12.721 3.415 11.225 1.00 89.69 81 PHE A CA 1
ATOM 608 C C . PHE A 1 81 ? -12.160 4.411 12.249 1.00 89.69 81 PHE A C 1
ATOM 610 O O . PHE A 1 81 ? -12.766 4.635 13.296 1.00 89.69 81 PHE A O 1
ATOM 617 N N . LYS A 1 82 ? -11.056 5.091 11.921 1.00 87.62 82 LYS A N 1
ATOM 618 C CA . LYS A 1 82 ? -10.438 6.117 12.771 1.00 87.62 82 LYS A CA 1
ATOM 619 C C . LYS A 1 82 ? -11.436 7.224 13.100 1.00 87.62 82 LYS A C 1
ATOM 621 O O . LYS A 1 82 ? -11.584 7.579 14.261 1.00 87.62 82 LYS A O 1
ATOM 626 N N . SER A 1 83 ? -12.168 7.732 12.109 1.00 88.75 83 SER A N 1
ATOM 627 C CA . SER A 1 83 ? -13.144 8.807 12.315 1.00 88.75 83 SER A CA 1
ATOM 628 C C . SER A 1 83 ? -14.319 8.394 13.208 1.00 88.75 83 SER A C 1
ATOM 630 O O . SER A 1 83 ? -14.795 9.195 14.013 1.00 88.75 83 SER A O 1
ATOM 632 N N . HIS A 1 84 ? -14.773 7.144 13.093 1.00 86.62 84 HIS A N 1
ATOM 633 C CA . HIS A 1 84 ? -15.880 6.617 13.885 1.00 86.62 84 HIS A CA 1
ATOM 634 C C . HIS A 1 84 ? -15.476 6.365 15.342 1.00 86.62 84 HIS A C 1
ATOM 636 O O . HIS A 1 84 ? -16.220 6.709 16.257 1.00 86.62 84 HIS A O 1
ATOM 642 N N . TYR A 1 85 ? -14.274 5.824 15.558 1.00 86.38 85 TYR A N 1
ATOM 643 C CA . TYR A 1 85 ? -13.797 5.440 16.885 1.00 86.38 85 TYR A CA 1
ATOM 644 C C . TYR A 1 85 ? -12.919 6.503 17.578 1.00 86.38 85 TYR A C 1
ATOM 646 O O . TYR A 1 85 ? -12.613 6.365 18.757 1.00 86.38 85 TYR A O 1
ATOM 654 N N . GLN A 1 86 ? -12.550 7.611 16.923 1.00 84.44 86 GLN A N 1
ATOM 655 C CA . GLN A 1 86 ? -11.789 8.692 17.582 1.00 84.44 86 GLN A CA 1
ATOM 656 C C . GLN A 1 86 ? -12.575 9.388 18.705 1.00 84.44 86 GLN A C 1
ATOM 658 O O . GLN A 1 86 ? -11.976 9.963 19.610 1.00 84.44 86 GLN A O 1
ATOM 663 N N . THR A 1 87 ? -13.911 9.387 18.629 1.00 82.75 87 THR A N 1
ATOM 664 C CA . THR A 1 87 ? -14.785 10.066 19.598 1.00 82.75 87 THR A CA 1
ATOM 665 C C . THR A 1 87 ? -15.412 9.117 20.613 1.00 82.75 87 THR A C 1
ATOM 667 O O . THR A 1 87 ? -16.163 9.578 21.475 1.00 82.75 87 THR A O 1
ATOM 670 N N . VAL A 1 88 ? -15.156 7.809 20.508 1.00 83.50 88 VAL A N 1
ATOM 671 C CA . VAL A 1 88 ? -15.757 6.835 21.423 1.00 83.50 88 VAL A CA 1
ATOM 672 C C . VAL A 1 88 ? -15.093 6.886 22.797 1.00 83.50 88 VAL A C 1
ATOM 674 O O . VAL A 1 88 ? -13.903 7.172 22.941 1.00 83.50 88 VAL A O 1
ATOM 677 N N . GLY A 1 89 ? -15.891 6.659 23.839 1.00 75.00 89 GLY A N 1
ATOM 678 C CA . GLY A 1 89 ? -15.410 6.679 25.218 1.00 75.00 89 GLY A CA 1
ATOM 679 C C . GLY A 1 89 ? -14.631 5.404 25.585 1.00 75.00 89 GLY A C 1
ATOM 680 O O . GLY A 1 89 ? -14.834 4.367 24.962 1.00 75.00 89 GLY A O 1
ATOM 681 N N . PRO A 1 90 ? -13.835 5.401 26.675 1.00 72.56 90 PRO A N 1
ATOM 682 C CA . PRO A 1 90 ? -12.993 4.260 27.084 1.00 72.56 90 PRO A CA 1
ATOM 683 C C . PRO A 1 90 ? -13.734 2.954 27.437 1.00 72.56 90 PRO A C 1
ATOM 685 O O . PRO A 1 90 ? -13.108 1.990 27.866 1.00 72.56 90 PRO A O 1
ATOM 688 N N . LYS A 1 91 ? -15.069 2.949 27.376 1.00 75.75 91 LYS A N 1
ATOM 689 C CA . LYS A 1 91 ? -15.934 1.808 27.712 1.00 75.75 91 LYS A CA 1
ATOM 690 C C . LYS A 1 91 ? -16.449 1.073 26.478 1.00 75.75 91 LYS A C 1
ATOM 692 O O . LYS A 1 91 ? -17.119 0.057 26.633 1.00 75.75 91 LYS A O 1
ATOM 697 N N . GLU A 1 92 ? -16.210 1.624 25.297 1.00 79.81 92 GLU A N 1
ATOM 698 C CA . GLU A 1 92 ? -16.678 1.069 24.038 1.00 79.81 92 GLU A CA 1
ATOM 699 C C . GLU A 1 92 ? -15.582 0.178 23.460 1.00 79.81 92 GLU A C 1
ATOM 701 O O . GLU A 1 92 ? -14.413 0.565 23.428 1.00 79.81 92 GLU A O 1
ATOM 706 N N . ASP A 1 93 ? -15.954 -1.043 23.085 1.00 80.81 93 ASP A N 1
ATOM 707 C CA . ASP A 1 93 ? -15.009 -2.009 22.540 1.00 80.81 93 ASP A CA 1
ATOM 708 C C . ASP A 1 93 ? -14.698 -1.639 21.086 1.00 80.81 93 ASP A C 1
ATOM 710 O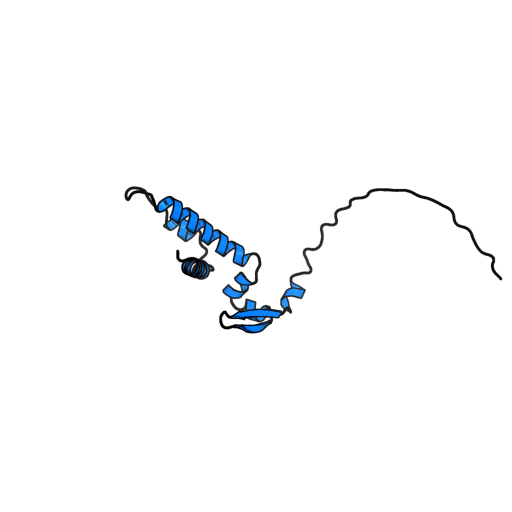 O . ASP A 1 93 ? -15.606 -1.473 20.267 1.00 80.81 93 ASP A O 1
ATOM 714 N N . ILE A 1 94 ? -13.415 -1.450 20.782 1.00 85.94 94 ILE A N 1
ATOM 715 C CA . ILE A 1 94 ? -12.953 -1.022 19.463 1.00 85.94 94 ILE A CA 1
ATOM 716 C C . ILE A 1 94 ? -12.488 -2.280 18.720 1.00 85.94 94 ILE A C 1
ATOM 718 O O . ILE A 1 94 ? -11.497 -2.885 19.138 1.00 85.94 94 ILE A O 1
ATOM 722 N N . PRO A 1 95 ? -13.128 -2.673 17.601 1.00 88.06 95 PRO A N 1
ATOM 723 C CA . PRO A 1 95 ? -12.821 -3.919 16.904 1.00 88.06 95 PRO A CA 1
ATOM 724 C C . PRO A 1 95 ? -11.569 -3.779 16.019 1.00 88.06 95 PRO A C 1
ATOM 726 O O . PRO A 1 95 ? -11.609 -3.934 14.800 1.00 88.06 95 PRO A O 1
ATOM 729 N N . VAL A 1 96 ? -10.424 -3.469 16.638 1.00 86.12 96 VAL A N 1
ATOM 730 C CA . VAL A 1 96 ? -9.128 -3.299 15.954 1.00 86.12 96 VAL A CA 1
ATOM 731 C C . VAL A 1 96 ? -8.688 -4.599 15.283 1.00 86.12 96 VAL A C 1
ATOM 733 O O . VAL A 1 96 ? -8.158 -4.573 14.176 1.00 86.12 96 VAL A O 1
ATOM 736 N N . GLN A 1 97 ? -8.934 -5.737 15.934 1.00 86.62 97 GLN A N 1
ATOM 737 C CA . GLN A 1 97 ? -8.518 -7.046 15.435 1.00 86.62 97 GLN A CA 1
ATOM 738 C C . GLN A 1 97 ? -9.223 -7.402 14.117 1.00 86.62 97 GLN A C 1
ATOM 740 O O . GLN A 1 97 ? -8.569 -7.804 13.160 1.00 86.62 97 GLN A O 1
ATOM 745 N N . GLU A 1 98 ? -10.535 -7.163 14.031 1.00 87.31 98 GLU A N 1
ATOM 746 C CA . GLU A 1 98 ? -11.325 -7.407 12.816 1.00 87.31 98 GLU A CA 1
ATOM 747 C C . GLU A 1 98 ? -10.877 -6.517 11.652 1.00 87.31 98 GLU A C 1
ATOM 749 O O . GLU A 1 98 ? -10.886 -6.933 10.494 1.00 87.31 98 GLU A O 1
ATOM 754 N N . MET A 1 99 ? -10.471 -5.281 11.955 1.00 87.19 99 MET A N 1
ATOM 755 C CA . MET A 1 99 ? -9.943 -4.355 10.959 1.00 87.19 99 MET A CA 1
ATOM 756 C C . MET A 1 99 ? -8.571 -4.813 10.442 1.00 87.19 99 MET A C 1
ATOM 758 O O . MET A 1 99 ? -8.347 -4.817 9.233 1.00 87.19 99 MET A O 1
ATOM 762 N N . GLN A 1 100 ? -7.678 -5.269 11.326 1.00 86.38 100 GLN A N 1
ATOM 763 C CA . GLN A 1 100 ? -6.364 -5.785 10.928 1.00 86.38 100 GLN A CA 1
ATOM 764 C C . GLN A 1 100 ? -6.463 -7.070 10.098 1.00 86.38 100 GLN A C 1
ATOM 766 O O . GLN A 1 100 ? -5.759 -7.204 9.103 1.00 86.38 100 GLN A O 1
ATOM 771 N N . GLU A 1 101 ? -7.365 -7.989 10.449 1.00 90.19 101 GLU A N 1
ATOM 772 C CA . GLU A 1 101 ? -7.585 -9.235 9.696 1.00 90.19 101 GLU A CA 1
ATOM 773 C C . GLU A 1 101 ? -8.138 -8.995 8.281 1.00 90.19 101 GLU A C 1
ATOM 775 O O . GLU A 1 101 ? -7.961 -9.825 7.388 1.00 90.19 101 GLU A O 1
ATOM 780 N N . ARG A 1 102 ? -8.785 -7.846 8.050 1.00 88.25 102 ARG A N 1
ATOM 781 C CA . ARG A 1 102 ? -9.298 -7.438 6.734 1.00 88.25 102 ARG A CA 1
ATOM 782 C C . ARG A 1 102 ? -8.239 -6.888 5.787 1.00 88.25 102 ARG A C 1
ATOM 784 O O . ARG A 1 102 ? -8.560 -6.692 4.610 1.00 88.25 102 ARG A O 1
ATOM 791 N N . ILE A 1 103 ? -7.033 -6.601 6.274 1.00 87.69 103 ILE A N 1
ATOM 792 C CA . ILE A 1 103 ? -5.916 -6.124 5.458 1.00 87.69 103 ILE A CA 1
ATOM 793 C C . ILE A 1 103 ? -5.047 -7.335 5.096 1.00 87.69 103 ILE A C 1
ATOM 795 O O . ILE A 1 103 ? -4.435 -7.931 5.982 1.00 87.69 103 ILE A O 1
ATOM 799 N N . PRO A 1 104 ? -4.961 -7.710 3.806 1.00 86.25 104 PRO A N 1
ATOM 800 C CA . PRO A 1 104 ? -4.050 -8.756 3.368 1.00 86.25 104 PRO A CA 1
ATOM 801 C C . PRO A 1 104 ? -2.600 -8.420 3.752 1.00 86.25 104 PRO A C 1
ATOM 803 O O . PRO A 1 104 ? -2.167 -7.274 3.572 1.00 86.25 104 PRO A O 1
ATOM 806 N N . PRO A 1 105 ? -1.820 -9.394 4.251 1.00 84.69 105 PRO A N 1
ATOM 807 C CA . PRO A 1 105 ? -0.438 -9.155 4.660 1.00 84.69 105 PRO A CA 1
ATOM 808 C C . PRO A 1 105 ? 0.455 -8.683 3.503 1.00 84.69 105 PRO A C 1
ATOM 810 O O . PRO A 1 105 ? 1.470 -8.037 3.744 1.00 84.69 105 PRO A O 1
ATOM 813 N N . GLU A 1 106 ? 0.077 -8.955 2.252 1.00 84.00 106 GLU A N 1
ATOM 814 C CA . GLU A 1 106 ? 0.819 -8.560 1.053 1.00 84.00 106 GLU A CA 1
ATOM 815 C C . GLU A 1 106 ? 0.767 -7.057 0.756 1.00 84.00 106 GLU A C 1
ATOM 817 O O . GLU A 1 106 ? 1.605 -6.586 -0.003 1.00 84.00 106 GLU A O 1
ATOM 822 N N . ILE A 1 107 ? -0.204 -6.322 1.313 1.00 83.56 107 ILE A N 1
ATOM 823 C CA . ILE A 1 107 ? -0.386 -4.880 1.060 1.00 83.56 107 ILE A CA 1
ATOM 824 C C . ILE A 1 107 ? -0.239 -4.020 2.320 1.00 83.56 107 ILE A C 1
ATOM 826 O O . ILE A 1 107 ? -0.437 -2.806 2.276 1.00 83.56 107 ILE A O 1
ATOM 830 N N . VAL A 1 108 ? 0.042 -4.638 3.472 1.00 87.38 108 VAL A N 1
ATOM 831 C CA . VAL A 1 108 ? 0.055 -3.945 4.769 1.00 87.38 108 VAL A CA 1
ATOM 832 C C . VAL A 1 108 ? 1.110 -2.839 4.814 1.00 87.38 108 VAL A C 1
ATOM 834 O O . VAL A 1 108 ? 0.878 -1.784 5.400 1.00 87.38 108 VAL A O 1
ATOM 837 N N . LEU A 1 109 ? 2.255 -3.056 4.162 1.00 88.12 109 LEU A N 1
ATOM 838 C CA . LEU A 1 109 ? 3.343 -2.083 4.111 1.00 88.12 109 LEU A CA 1
ATOM 839 C C . LEU A 1 109 ? 2.993 -0.912 3.192 1.00 88.12 109 LEU A C 1
ATOM 841 O O . LEU A 1 109 ? 3.294 0.231 3.521 1.00 88.12 109 LEU A O 1
ATOM 845 N N . GLU A 1 110 ? 2.318 -1.179 2.077 1.00 84.94 110 GLU A N 1
ATOM 846 C CA . GLU A 1 110 ? 1.814 -0.161 1.162 1.00 84.94 110 GLU A CA 1
ATOM 847 C C . GLU A 1 110 ? 0.746 0.712 1.828 1.00 84.94 110 GLU A C 1
ATOM 849 O O . GLU A 1 110 ? 0.817 1.936 1.727 1.00 84.94 110 GLU A O 1
ATOM 854 N N . VAL A 1 111 ? -0.208 0.109 2.547 1.00 85.75 111 VAL A N 1
ATOM 855 C CA . VAL A 1 111 ? -1.237 0.851 3.296 1.00 85.75 111 VAL A CA 1
ATOM 856 C C . VAL A 1 111 ? -0.603 1.681 4.417 1.00 85.75 111 VAL A C 1
ATOM 858 O O . VAL A 1 111 ? -0.980 2.837 4.599 1.00 85.75 111 VAL A O 1
ATOM 861 N N . LEU A 1 112 ? 0.390 1.137 5.131 1.00 88.88 112 LEU A N 1
ATOM 862 C CA . LEU A 1 112 ? 1.127 1.860 6.172 1.00 88.88 112 LEU A CA 1
ATOM 863 C C . LEU A 1 112 ? 1.883 3.070 5.606 1.00 88.88 112 LEU A C 1
ATOM 865 O O . LEU A 1 112 ? 1.787 4.163 6.156 1.00 88.88 112 LEU A O 1
ATOM 869 N N . LEU A 1 113 ? 2.606 2.888 4.498 1.00 87.81 113 LEU A N 1
ATOM 870 C CA . LEU A 1 113 ? 3.331 3.975 3.839 1.00 87.81 113 LEU A CA 1
ATOM 871 C C . LEU A 1 113 ? 2.372 5.048 3.306 1.00 87.81 113 LEU A C 1
ATOM 873 O O . LEU A 1 113 ? 2.658 6.238 3.409 1.00 87.81 113 LEU A O 1
ATOM 877 N N . ALA A 1 114 ? 1.228 4.640 2.751 1.00 86.44 114 ALA A N 1
ATOM 878 C CA . ALA A 1 114 ? 0.205 5.568 2.283 1.00 86.44 114 ALA A CA 1
ATOM 879 C C . ALA A 1 114 ? -0.427 6.367 3.436 1.00 86.44 114 ALA A C 1
ATOM 881 O O . ALA A 1 114 ? -0.702 7.554 3.273 1.00 86.44 114 ALA A O 1
ATOM 882 N N . ALA A 1 115 ? -0.630 5.742 4.600 1.00 86.81 115 ALA A N 1
ATOM 883 C CA . ALA A 1 115 ? -1.108 6.426 5.798 1.00 86.81 115 ALA A CA 1
ATOM 884 C C . ALA A 1 115 ? -0.091 7.463 6.310 1.00 86.81 115 ALA A C 1
ATOM 886 O O . ALA A 1 115 ? -0.483 8.591 6.599 1.00 86.81 115 ALA A O 1
ATOM 887 N N . ASP A 1 116 ? 1.200 7.113 6.339 1.00 88.25 116 ASP A N 1
ATOM 888 C CA . ASP A 1 116 ? 2.283 8.037 6.712 1.00 88.25 116 ASP A CA 1
ATOM 889 C C . ASP A 1 116 ? 2.367 9.229 5.742 1.00 88.25 116 ASP A C 1
ATOM 891 O O . ASP A 1 116 ? 2.410 10.382 6.168 1.00 88.25 116 ASP A O 1
ATOM 895 N N . TYR A 1 117 ? 2.266 8.973 4.430 1.00 86.75 117 TYR A N 1
ATOM 896 C CA . TYR A 1 117 ? 2.214 10.027 3.409 1.00 86.75 117 TYR A CA 1
ATOM 897 C C . TYR A 1 117 ? 1.033 10.994 3.603 1.00 86.75 117 TYR A C 1
ATOM 899 O O . TYR A 1 117 ? 1.160 12.186 3.329 1.00 86.75 117 TYR A O 1
ATOM 907 N N . GLN A 1 118 ? -0.109 10.491 4.077 1.00 82.25 118 GLN A N 1
ATOM 908 C CA . GLN A 1 118 ? -1.325 11.274 4.317 1.00 82.25 118 GLN A CA 1
ATOM 909 C C . GLN A 1 118 ? -1.336 11.971 5.695 1.00 82.25 118 GLN A C 1
ATOM 911 O O . GLN A 1 118 ? -2.353 12.555 6.072 1.00 82.25 118 GLN A O 1
ATOM 916 N N . GLU A 1 119 ? -0.223 11.924 6.440 1.00 79.62 119 GLU A N 1
ATOM 917 C CA . GLU A 1 119 ? -0.075 12.465 7.801 1.00 79.62 119 GLU A CA 1
ATOM 918 C C . GLU A 1 119 ? -1.133 11.918 8.786 1.00 79.62 119 GLU A C 1
ATOM 920 O O . GLU A 1 119 ? -1.726 12.660 9.579 1.00 79.62 119 GLU A O 1
ATOM 925 N N . MET A 1 120 ? -1.413 10.608 8.715 1.00 69.00 120 MET A N 1
ATOM 926 C CA . MET A 1 120 ? -2.440 9.929 9.524 1.00 69.00 120 MET A CA 1
ATOM 927 C C . MET A 1 120 ? -1.927 9.169 10.737 1.00 69.00 120 MET A C 1
ATOM 929 O O . MET A 1 120 ? -0.847 8.558 10.683 1.00 69.00 120 MET A O 1
#

pLDDT: mean 73.28, std 18.35, range [32.97, 92.44]

InterPro domains:
  IPR001232 S-phase kinase-associated protein 1-like [SM00512] (33-120)
  IPR011333 SKP1/BTB/POZ domain superfamily [G3DSA:3.30.710.10] (34-120)
  IPR011333 SKP1/BTB/POZ domain superfamily [SSF54695] (33-117)
  IPR039948 Elongin-C [PTHR20648] (29-118)

Sequence (120 aa):
MEDDIEMQNTVTTGTSESNNAANGATDDSQRANDWVRIESSDGFSYLVKRKVAQASGTMNNMLDPHGAGIVTEKLVEYMCFKSHYQTVGPKEDIPVQEMQERIPPEIVLEVLLAADYQEM